Protein AF-A0A7G9NUW8-F1 (afdb_monomer_lite)

Radius of gyration: 14.77 Å; chains: 1; bounding box: 38×34×40 Å

Sequence (103 aa):
MNPTSTRQVTFRFKSKKVHRAMILIEGSGGWTRLLMMSTNHTGEWEIHQNLAAGVYRYRLHVDDGRCVLFHHAGQFRISNVENATKPLEIVLDSDRHAHFPWA

Secondary structure (DSSP, 8-state):
-----EEEEEEEEE-SS-SEEEEEEEETTS-EEEEEPEEETTTEEEEEEEEESEEEEEEEEEE-SS-EEEEEEEEEEE---TT--SPEEEEE-SS--------

pLDDT: mean 77.01, std 16.57, range [30.0, 93.75]

Str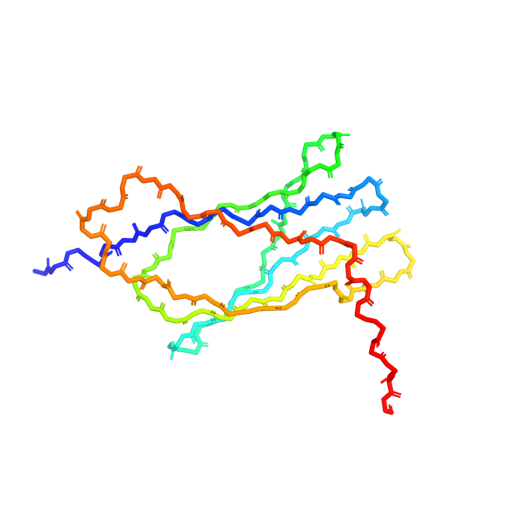ucture (mmCIF, N/CA/C/O backbone):
data_AF-A0A7G9NUW8-F1
#
_entry.id   AF-A0A7G9NUW8-F1
#
loop_
_atom_site.group_PDB
_atom_site.id
_atom_site.type_symbol
_atom_site.label_atom_id
_atom_site.label_alt_id
_atom_site.label_comp_id
_atom_site.label_asym_id
_atom_site.label_entity_id
_atom_site.label_seq_id
_atom_site.pdbx_PDB_ins_code
_atom_site.Cartn_x
_atom_site.Cartn_y
_atom_site.Cartn_z
_atom_site.occupancy
_atom_site.B_iso_or_equiv
_atom_site.auth_seq_id
_atom_site.auth_comp_id
_atom_site.auth_asym_id
_atom_site.auth_atom_id
_atom_site.pdbx_PDB_model_num
ATOM 1 N N . MET A 1 1 ? -25.944 7.954 16.663 1.00 38.81 1 MET A N 1
ATOM 2 C CA . MET A 1 1 ? -25.184 7.221 15.627 1.00 38.81 1 MET A CA 1
ATOM 3 C C . MET A 1 1 ? -23.716 7.338 15.990 1.00 38.81 1 MET A C 1
ATOM 5 O O . MET A 1 1 ? -23.247 8.461 16.109 1.00 38.81 1 MET A O 1
ATOM 9 N N . ASN A 1 2 ? -23.030 6.225 16.261 1.00 40.59 2 ASN A N 1
ATOM 10 C CA . ASN A 1 2 ? -21.592 6.260 16.540 1.00 40.59 2 ASN A CA 1
ATOM 11 C C . ASN A 1 2 ? -20.861 6.573 15.226 1.00 40.59 2 ASN A C 1
ATOM 13 O O . ASN A 1 2 ? -21.135 5.881 14.242 1.00 40.59 2 ASN A O 1
ATOM 17 N N . PRO A 1 3 ? -19.986 7.592 15.157 1.00 49.88 3 PRO A N 1
ATOM 18 C CA . PRO A 1 3 ? -19.165 7.785 13.975 1.00 49.88 3 PRO A CA 1
ATOM 19 C C . PRO A 1 3 ? -18.317 6.526 13.795 1.00 49.88 3 PRO A C 1
ATOM 21 O O . PRO A 1 3 ? -17.619 6.100 14.714 1.00 49.88 3 PRO A O 1
ATOM 24 N N . THR A 1 4 ? -18.413 5.892 12.629 1.00 61.41 4 THR A N 1
ATOM 25 C CA . THR A 1 4 ? -17.564 4.754 12.281 1.00 61.41 4 THR A CA 1
ATOM 26 C C . THR A 1 4 ? -16.126 5.259 12.254 1.00 61.41 4 THR A C 1
ATOM 28 O O . THR A 1 4 ? -15.708 5.881 11.283 1.00 61.41 4 THR A O 1
ATOM 31 N N . SER A 1 5 ? -15.393 5.084 13.352 1.00 75.56 5 SER A N 1
ATOM 32 C CA . SER A 1 5 ? -14.048 5.635 13.484 1.00 75.56 5 SER A CA 1
ATOM 33 C C . SER A 1 5 ? -13.132 5.015 12.421 1.00 75.56 5 SER A C 1
ATOM 35 O O . SER A 1 5 ? -13.002 3.790 12.329 1.00 75.56 5 SER A O 1
ATOM 37 N N . THR A 1 6 ? -12.559 5.858 11.558 1.00 82.81 6 THR A N 1
ATOM 38 C CA . THR A 1 6 ? -11.656 5.456 10.469 1.00 82.81 6 THR A CA 1
ATOM 39 C C . THR A 1 6 ? -10.217 5.800 10.809 1.00 82.81 6 THR A C 1
ATOM 41 O O . THR A 1 6 ? -9.949 6.866 11.358 1.00 82.81 6 THR A O 1
ATOM 44 N N . ARG A 1 7 ? -9.279 4.934 10.424 1.00 85.81 7 ARG A N 1
ATOM 45 C CA . ARG A 1 7 ? -7.840 5.148 10.569 1.00 85.81 7 ARG A CA 1
ATOM 46 C C . ARG A 1 7 ? -7.220 5.425 9.207 1.00 85.81 7 ARG A C 1
ATOM 48 O O . ARG A 1 7 ? -7.496 4.694 8.256 1.00 85.81 7 ARG A O 1
ATOM 55 N N . GLN A 1 8 ? -6.339 6.419 9.124 1.00 88.81 8 GLN A N 1
ATOM 56 C CA . GLN A 1 8 ? -5.507 6.597 7.939 1.00 88.81 8 GLN A CA 1
ATOM 57 C C . GLN A 1 8 ? -4.485 5.455 7.852 1.00 88.81 8 GLN A C 1
ATOM 59 O O . GLN A 1 8 ? -3.729 5.201 8.793 1.00 88.81 8 GLN A O 1
ATOM 64 N N . VAL A 1 9 ? -4.468 4.768 6.717 1.00 90.94 9 VAL A N 1
ATOM 65 C CA . VAL A 1 9 ? -3.490 3.747 6.352 1.00 90.94 9 VAL A CA 1
ATOM 66 C C . VAL A 1 9 ? -2.681 4.263 5.176 1.00 90.94 9 VAL A C 1
ATOM 68 O O . VAL A 1 9 ? -3.253 4.669 4.165 1.00 90.94 9 VAL A O 1
ATOM 71 N N . THR A 1 10 ? -1.363 4.241 5.306 1.00 92.62 10 THR A N 1
ATOM 72 C CA . THR A 1 10 ? -0.427 4.582 4.240 1.00 92.62 10 THR A CA 1
ATOM 73 C C . THR A 1 10 ? 0.203 3.300 3.727 1.00 92.62 10 THR A C 1
ATOM 75 O O . THR A 1 10 ? 0.846 2.581 4.488 1.00 92.62 10 THR A O 1
ATOM 78 N N . PHE A 1 11 ? 0.048 3.023 2.439 1.00 91.00 11 PHE A N 1
ATOM 79 C CA . PHE A 1 11 ? 0.813 1.978 1.768 1.00 91.00 11 PHE A CA 1
ATOM 80 C C . PHE A 1 11 ? 2.018 2.624 1.109 1.00 91.00 11 PHE A C 1
ATOM 82 O O . PHE A 1 11 ? 1.846 3.613 0.397 1.00 91.00 11 PHE A O 1
ATOM 89 N N . ARG A 1 12 ? 3.211 2.073 1.335 1.00 90.88 12 ARG A N 1
ATOM 90 C CA . ARG A 1 12 ? 4.455 2.554 0.730 1.00 90.88 12 ARG A CA 1
ATOM 91 C C . ARG A 1 12 ? 5.179 1.439 0.006 1.00 90.88 12 ARG A C 1
ATOM 93 O O . ARG A 1 12 ? 5.297 0.338 0.526 1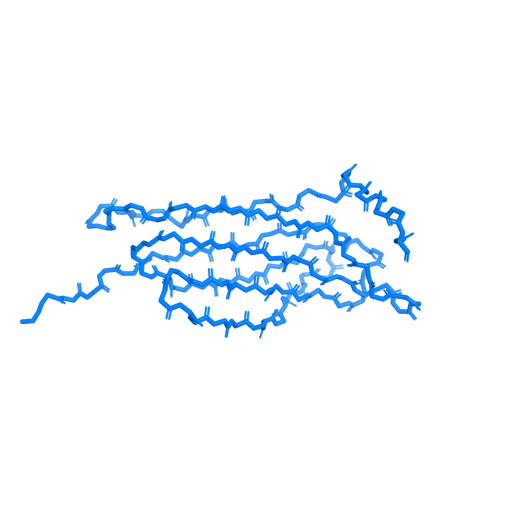.00 90.88 12 ARG A O 1
ATOM 100 N N . PHE A 1 13 ? 5.688 1.747 -1.173 1.00 87.62 13 PHE A N 1
ATOM 101 C CA . PHE A 1 13 ? 6.451 0.845 -2.025 1.00 87.62 13 PHE A CA 1
ATOM 102 C C . PHE A 1 13 ? 7.628 1.616 -2.624 1.00 87.62 13 PHE A C 1
ATOM 104 O O . PHE A 1 13 ? 7.462 2.760 -3.036 1.00 87.62 13 PHE A O 1
ATOM 111 N N . LYS A 1 14 ? 8.819 1.017 -2.699 1.00 87.88 14 LYS A N 1
ATOM 112 C CA . LYS A 1 14 ? 10.007 1.691 -3.242 1.00 87.88 14 LYS A CA 1
ATOM 113 C C . LYS A 1 14 ? 10.524 0.970 -4.479 1.00 87.88 14 LYS A C 1
ATOM 115 O O . LYS A 1 14 ? 10.980 -0.168 -4.404 1.00 87.88 14 LYS A O 1
ATOM 120 N N . SER A 1 15 ? 10.479 1.655 -5.619 1.00 83.75 15 SER A N 1
ATOM 121 C CA . SER A 1 15 ? 11.111 1.221 -6.860 1.00 83.75 15 SER A CA 1
ATOM 122 C C . SER A 1 15 ? 11.281 2.379 -7.841 1.00 83.75 15 SER A C 1
ATOM 124 O O . SER A 1 15 ? 10.340 3.113 -8.140 1.00 83.75 15 SER A O 1
ATOM 126 N N . LYS A 1 16 ? 12.488 2.485 -8.409 1.00 82.69 16 LYS A N 1
ATOM 127 C CA . LYS A 1 16 ? 12.817 3.407 -9.511 1.00 82.69 16 LYS A CA 1
ATOM 128 C C . LYS A 1 16 ? 12.574 2.810 -10.901 1.00 82.69 16 LYS A C 1
ATOM 130 O O . LYS A 1 16 ? 12.705 3.516 -11.890 1.00 82.69 16 LYS A O 1
ATOM 135 N N . LYS A 1 17 ? 12.288 1.506 -10.979 1.00 82.31 17 LYS A N 1
ATOM 136 C CA . LYS A 1 17 ? 12.129 0.760 -12.242 1.00 82.31 17 LYS A CA 1
ATOM 137 C C . LYS A 1 17 ? 10.667 0.610 -12.668 1.00 82.31 17 LYS A C 1
ATOM 139 O O . LYS A 1 17 ? 10.388 -0.010 -13.682 1.00 82.31 17 LYS A O 1
ATOM 144 N N . VAL A 1 18 ? 9.742 1.135 -11.871 1.00 82.75 18 VAL A N 1
ATOM 145 C CA . VAL A 1 18 ? 8.301 1.021 -12.088 1.00 82.75 18 VAL A CA 1
ATOM 146 C C . VAL A 1 18 ? 7.788 2.306 -12.727 1.00 82.75 18 VAL A C 1
ATOM 148 O O . VAL A 1 18 ? 8.198 3.398 -12.345 1.00 82.75 18 VAL A O 1
ATOM 151 N N . HIS A 1 19 ? 6.895 2.168 -13.703 1.00 84.00 19 HIS A N 1
ATOM 152 C CA . HIS A 1 19 ? 6.216 3.270 -14.384 1.00 84.00 19 HIS A CA 1
ATOM 153 C C . HIS A 1 19 ? 4.845 3.557 -13.767 1.00 84.00 19 HIS A C 1
ATOM 155 O O . HIS A 1 19 ? 4.394 4.702 -13.781 1.00 84.00 19 HIS A O 1
ATOM 161 N N . ARG A 1 20 ? 4.164 2.527 -13.244 1.00 87.50 20 ARG A N 1
ATOM 162 C CA . ARG A 1 20 ? 2.884 2.659 -12.532 1.00 87.50 20 ARG A CA 1
ATOM 163 C C . ARG A 1 20 ? 2.804 1.665 -11.383 1.00 87.50 20 ARG A C 1
ATOM 165 O O . ARG A 1 20 ? 3.155 0.503 -11.551 1.00 87.50 20 ARG A O 1
ATOM 172 N N . ALA A 1 21 ? 2.258 2.090 -10.250 1.00 89.00 21 ALA A N 1
ATOM 173 C CA . ALA A 1 21 ? 1.901 1.201 -9.151 1.00 89.00 21 ALA A CA 1
ATOM 174 C C . ALA A 1 21 ? 0.417 1.364 -8.801 1.00 89.00 21 ALA A C 1
ATOM 176 O O . ALA A 1 21 ? -0.107 2.478 -8.732 1.00 89.00 21 ALA A O 1
ATOM 177 N N . MET A 1 22 ? -0.265 0.243 -8.592 1.00 90.81 22 MET A N 1
ATOM 178 C CA . MET A 1 22 ? -1.666 0.181 -8.199 1.00 90.81 22 MET A CA 1
ATOM 179 C C . MET A 1 22 ? -1.825 -0.759 -7.014 1.00 90.81 22 MET A C 1
ATOM 181 O O . MET A 1 22 ? -1.251 -1.847 -6.995 1.00 90.81 22 MET A O 1
ATOM 185 N N . ILE A 1 23 ? -2.658 -0.375 -6.054 1.00 90.50 23 ILE A N 1
ATOM 186 C CA . ILE A 1 23 ? -3.028 -1.236 -4.941 1.00 90.50 23 ILE A CA 1
ATOM 187 C C . ILE A 1 23 ? -4.505 -1.602 -5.017 1.00 90.50 23 ILE A C 1
ATOM 189 O O . ILE A 1 23 ? -5.383 -0.746 -5.125 1.00 90.50 23 ILE A O 1
ATOM 193 N N . LEU A 1 24 ? -4.771 -2.899 -4.967 1.00 91.19 24 LEU A N 1
ATOM 194 C CA . LEU A 1 24 ? -6.088 -3.460 -4.741 1.00 91.19 24 LEU A CA 1
ATOM 195 C C . LEU A 1 24 ? -6.271 -3.645 -3.236 1.00 91.19 24 LEU A C 1
ATOM 197 O O . LEU A 1 24 ? -5.416 -4.250 -2.594 1.00 91.19 24 LEU A O 1
ATOM 201 N N . ILE A 1 25 ? -7.374 -3.156 -2.679 1.00 91.25 25 ILE A N 1
ATOM 202 C CA . ILE A 1 25 ? -7.736 -3.326 -1.270 1.00 91.25 25 ILE A CA 1
ATOM 203 C C . ILE A 1 25 ? -9.118 -3.969 -1.202 1.00 91.25 25 ILE A C 1
ATOM 205 O O . ILE A 1 25 ? -10.089 -3.420 -1.726 1.00 91.25 25 ILE A O 1
ATOM 209 N N . GLU A 1 26 ? -9.201 -5.108 -0.525 1.00 91.50 26 GLU A N 1
ATOM 210 C CA . GLU A 1 26 ? -10.412 -5.903 -0.337 1.00 91.50 26 GLU A CA 1
ATOM 211 C C . GLU A 1 26 ? -10.788 -5.952 1.142 1.00 91.50 26 GLU A C 1
ATOM 213 O O . GLU A 1 26 ? -9.950 -6.174 2.018 1.00 91.50 26 GLU A O 1
ATOM 218 N N . GLY A 1 27 ? -12.068 -5.754 1.420 1.00 87.62 27 GLY A N 1
ATOM 219 C CA . GLY A 1 27 ? -12.623 -5.728 2.758 1.00 87.62 27 GLY A CA 1
ATOM 220 C C . GLY A 1 27 ? -13.435 -6.924 3.181 1.00 87.62 27 GLY A C 1
ATOM 221 O O . GLY A 1 27 ? -14.037 -7.598 2.351 1.00 87.62 27 GLY A O 1
ATOM 222 N N . SER A 1 28 ? -13.610 -7.080 4.494 1.00 75.75 28 SER A N 1
ATOM 223 C CA . SER A 1 28 ? -14.519 -8.076 5.073 1.00 75.75 28 SER A CA 1
ATOM 224 C C . SER A 1 28 ? -15.986 -7.939 4.634 1.00 75.75 28 SER A C 1
ATOM 226 O O . SER A 1 28 ? -16.725 -8.911 4.716 1.00 75.75 28 SER A O 1
ATOM 228 N N . GLY A 1 29 ? -16.416 -6.766 4.157 1.00 75.06 29 GLY A N 1
ATOM 229 C CA . GLY A 1 29 ? -17.765 -6.535 3.619 1.00 75.06 29 GLY A CA 1
ATOM 230 C C . GLY A 1 29 ? -17.899 -6.750 2.108 1.00 75.06 29 GLY A C 1
ATOM 231 O O . GLY A 1 29 ? -18.861 -6.267 1.523 1.00 75.06 29 GLY A O 1
ATOM 232 N N . GLY A 1 30 ? -16.915 -7.375 1.452 1.00 72.00 30 GLY A N 1
ATOM 233 C CA . GLY A 1 30 ? -16.922 -7.592 0.000 1.00 72.00 30 GLY A CA 1
ATOM 234 C C . GLY A 1 30 ? -16.605 -6.346 -0.834 1.00 72.00 30 GLY A C 1
ATOM 235 O O . GLY A 1 30 ? -16.629 -6.411 -2.062 1.00 72.00 30 GLY A O 1
ATOM 236 N N . TRP A 1 31 ? -16.274 -5.209 -0.206 1.00 77.44 31 TRP A N 1
ATOM 237 C CA . TRP A 1 31 ? -15.808 -4.039 -0.951 1.00 77.44 31 TRP A CA 1
ATOM 238 C C . TRP A 1 31 ? -14.426 -4.312 -1.535 1.00 77.44 31 TRP A C 1
ATOM 240 O O . TRP A 1 31 ? -13.553 -4.865 -0.868 1.00 77.44 31 TRP A O 1
ATOM 250 N N . THR A 1 32 ? -14.219 -3.864 -2.767 1.00 86.50 32 THR A N 1
ATOM 251 C CA . THR A 1 32 ? -12.935 -3.944 -3.459 1.00 86.50 32 THR A CA 1
ATOM 252 C C . THR A 1 32 ? -12.650 -2.597 -4.107 1.00 86.50 32 THR A C 1
ATOM 254 O O . THR A 1 32 ? -13.532 -2.017 -4.740 1.00 86.50 32 THR A O 1
ATOM 257 N N . ARG A 1 33 ? -11.438 -2.067 -3.932 1.00 88.00 33 ARG A N 1
ATOM 258 C CA . ARG A 1 33 ? -10.991 -0.827 -4.583 1.00 88.00 33 ARG A CA 1
ATOM 259 C C . ARG A 1 33 ? -9.618 -1.026 -5.194 1.00 88.00 33 ARG A C 1
ATOM 261 O 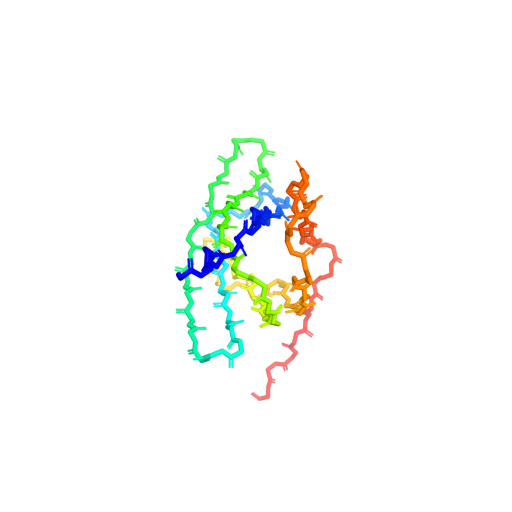O . ARG A 1 33 ? -8.705 -1.435 -4.486 1.00 88.00 33 ARG A O 1
ATOM 268 N N . LEU A 1 34 ? -9.481 -0.701 -6.476 1.00 89.06 34 LEU A N 1
ATOM 269 C CA . LEU A 1 34 ? -8.193 -0.571 -7.150 1.00 89.06 34 LEU A CA 1
ATOM 270 C C . LEU A 1 34 ? -7.828 0.911 -7.208 1.00 89.06 34 LEU A C 1
ATOM 272 O O . LEU A 1 34 ? -8.636 1.731 -7.643 1.00 89.06 34 LEU A O 1
ATOM 276 N N . LEU A 1 35 ? -6.637 1.257 -6.735 1.00 92.38 35 LEU A N 1
ATOM 277 C CA . LEU A 1 35 ? -6.219 2.640 -6.550 1.00 92.38 35 LEU A CA 1
ATOM 278 C C . LEU A 1 35 ? -4.807 2.842 -7.094 1.00 92.38 35 LEU A C 1
ATOM 280 O O . LEU A 1 35 ? -3.920 2.037 -6.821 1.00 92.38 35 LEU A O 1
ATOM 284 N N . MET A 1 36 ? -4.595 3.925 -7.837 1.00 91.94 36 MET A N 1
ATOM 285 C CA . MET A 1 36 ? -3.275 4.295 -8.346 1.00 91.94 36 MET A CA 1
ATOM 286 C C . MET A 1 36 ? -2.458 4.976 -7.246 1.00 91.94 36 MET A C 1
ATOM 288 O O . MET A 1 36 ? -2.962 5.867 -6.563 1.00 91.94 36 MET A O 1
ATOM 292 N N . MET A 1 37 ? -1.212 4.543 -7.070 1.00 93.25 37 MET A N 1
ATOM 293 C CA . MET A 1 37 ? -0.275 5.150 -6.126 1.00 93.25 37 MET A CA 1
ATOM 294 C C . MET A 1 37 ? 0.440 6.335 -6.777 1.00 93.25 37 MET A C 1
ATOM 296 O O . MET A 1 37 ? 0.713 6.322 -7.978 1.00 93.25 37 MET A O 1
ATOM 300 N N . SER A 1 38 ? 0.783 7.335 -5.970 1.00 91.88 38 SER A N 1
ATOM 301 C CA . SER A 1 38 ? 1.572 8.490 -6.401 1.00 91.88 38 SER A CA 1
ATOM 302 C C . SER A 1 38 ? 3.047 8.228 -6.138 1.00 91.88 38 SER A C 1
ATOM 304 O O . SER A 1 38 ? 3.386 7.733 -5.070 1.00 91.88 38 SER A O 1
ATOM 306 N N . THR A 1 39 ? 3.929 8.584 -7.073 1.00 90.25 39 THR A N 1
ATOM 307 C CA . THR A 1 39 ? 5.381 8.516 -6.858 1.00 90.25 39 THR A CA 1
ATOM 308 C C . THR A 1 39 ? 5.933 9.896 -6.526 1.00 90.25 39 THR A C 1
ATOM 310 O O . THR A 1 39 ? 5.631 10.868 -7.218 1.00 90.25 39 THR A O 1
ATOM 313 N N . ASN A 1 40 ? 6.807 9.992 -5.526 1.00 83.56 40 ASN A N 1
ATOM 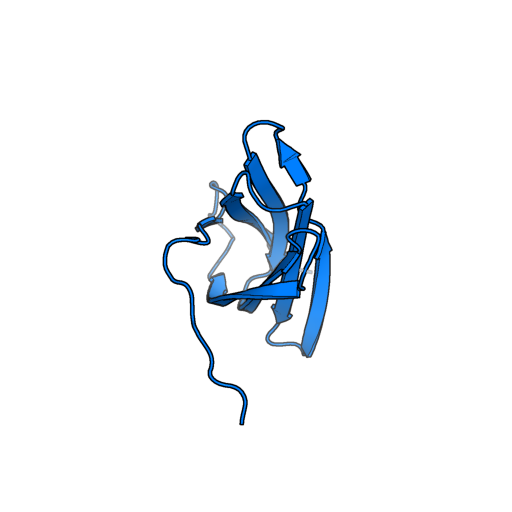314 C CA . ASN A 1 40 ? 7.794 11.065 -5.516 1.00 83.56 40 ASN A CA 1
ATOM 315 C C . ASN A 1 40 ? 8.860 10.691 -6.563 1.00 83.56 40 ASN A C 1
ATOM 317 O O . ASN A 1 40 ? 9.196 9.519 -6.719 1.00 83.56 40 ASN A O 1
ATOM 321 N N . HIS A 1 41 ? 9.384 11.624 -7.352 1.00 76.88 41 HIS A N 1
ATOM 322 C CA . HIS A 1 41 ? 10.310 11.315 -8.460 1.00 76.88 41 HIS A CA 1
ATOM 323 C C . HIS A 1 41 ? 11.622 10.607 -8.036 1.00 76.88 41 HIS A C 1
ATOM 325 O O . HIS A 1 41 ? 12.452 10.261 -8.873 1.00 76.88 41 HIS A O 1
ATOM 331 N N . THR A 1 42 ? 11.811 10.363 -6.737 1.00 84.06 42 THR A N 1
ATOM 332 C CA . THR A 1 42 ? 12.875 9.546 -6.148 1.00 84.06 42 THR A CA 1
ATOM 333 C C . THR A 1 42 ? 12.577 8.038 -6.117 1.00 84.06 42 THR A C 1
ATOM 335 O O . THR A 1 42 ? 13.453 7.261 -5.725 1.00 84.06 42 THR A O 1
ATOM 338 N N . GLY A 1 43 ? 11.400 7.611 -6.590 1.00 84.88 43 GLY A N 1
ATOM 339 C CA . GLY A 1 43 ? 11.002 6.205 -6.718 1.00 84.88 43 GLY A CA 1
ATOM 340 C C . GLY A 1 43 ? 10.297 5.641 -5.486 1.00 84.88 43 GLY A C 1
ATOM 341 O O . GLY A 1 43 ? 10.314 4.428 -5.283 1.00 84.88 43 GLY A O 1
ATOM 342 N N . GLU A 1 44 ? 9.723 6.492 -4.639 1.00 90.25 44 GLU A N 1
ATOM 343 C CA . GLU A 1 44 ? 8.865 6.065 -3.536 1.00 90.25 44 GLU A CA 1
ATOM 344 C C . GLU A 1 44 ? 7.416 6.313 -3.930 1.00 90.25 44 GLU A C 1
ATOM 346 O O . GLU A 1 44 ? 7.010 7.438 -4.221 1.00 90.25 44 GLU A O 1
ATOM 351 N N . TRP A 1 45 ? 6.657 5.229 -3.957 1.00 91.38 45 TRP A N 1
ATOM 352 C CA . TRP A 1 45 ? 5.251 5.186 -4.289 1.00 91.38 45 TRP A CA 1
ATOM 353 C C . TRP A 1 45 ? 4.449 5.115 -3.003 1.00 91.38 45 TRP A C 1
ATOM 355 O O . TRP A 1 45 ? 4.700 4.246 -2.165 1.00 91.38 45 TRP A O 1
ATOM 365 N N . GLU A 1 46 ? 3.446 5.971 -2.863 1.00 93.50 46 GLU A N 1
ATOM 366 C CA . GLU A 1 46 ? 2.561 5.946 -1.710 1.00 93.50 46 GLU A CA 1
ATOM 367 C C . GLU A 1 46 ? 1.101 6.227 -2.052 1.00 93.50 46 GLU A C 1
ATOM 369 O O . GLU A 1 46 ? 0.755 6.839 -3.066 1.00 93.50 46 GLU A O 1
ATOM 374 N N . ILE A 1 47 ? 0.224 5.736 -1.181 1.00 93.75 47 ILE A N 1
ATOM 375 C CA . ILE A 1 47 ? -1.186 6.101 -1.165 1.00 93.75 47 ILE A CA 1
ATOM 376 C C . ILE A 1 47 ? -1.724 6.064 0.260 1.00 93.75 47 ILE A C 1
ATOM 378 O O . ILE A 1 47 ? -1.396 5.171 1.044 1.00 93.75 47 ILE A O 1
ATOM 382 N N . HIS A 1 48 ? -2.597 7.020 0.571 1.00 93.12 48 HIS A N 1
ATOM 383 C CA . HIS A 1 48 ? -3.276 7.120 1.855 1.00 93.12 48 HIS A CA 1
ATOM 384 C C . HIS A 1 48 ? -4.751 6.751 1.714 1.00 93.12 48 HIS A C 1
ATOM 386 O O . HIS A 1 48 ? -5.428 7.222 0.801 1.00 93.12 48 HIS A O 1
ATOM 392 N N . GLN A 1 49 ? -5.264 5.933 2.630 1.00 91.50 49 GLN A N 1
ATOM 393 C CA . GLN A 1 49 ? -6.669 5.537 2.672 1.00 91.50 49 GLN A CA 1
ATOM 394 C C . GLN A 1 49 ? -7.218 5.606 4.091 1.00 91.50 49 GLN A C 1
ATOM 396 O O . GLN A 1 49 ? -6.627 5.059 5.015 1.00 91.50 49 GLN A O 1
ATOM 401 N N . ASN A 1 50 ? -8.380 6.234 4.257 1.00 89.44 50 ASN A N 1
ATOM 402 C CA . ASN A 1 50 ? -9.119 6.191 5.514 1.00 89.44 50 ASN A CA 1
ATOM 403 C C . ASN A 1 50 ? -9.981 4.930 5.530 1.00 89.44 50 ASN A C 1
ATOM 405 O O . ASN A 1 50 ? -10.947 4.815 4.775 1.00 89.44 50 ASN A O 1
ATOM 409 N N . LEU A 1 51 ? -9.602 3.971 6.369 1.00 87.62 51 LEU A N 1
ATOM 410 C CA . LEU A 1 51 ? -10.234 2.662 6.457 1.00 87.62 51 LEU A CA 1
ATOM 411 C C . LEU A 1 51 ? -10.872 2.492 7.838 1.00 87.62 51 LEU A C 1
ATOM 413 O O . LEU A 1 51 ? -10.279 2.847 8.856 1.00 87.62 51 LEU A O 1
ATOM 417 N N . ALA A 1 52 ? -12.096 1.973 7.879 1.00 86.88 52 ALA A N 1
ATOM 418 C CA . ALA A 1 52 ? -12.770 1.647 9.131 1.00 86.88 52 ALA A CA 1
ATOM 419 C C . ALA A 1 52 ? -12.066 0.489 9.863 1.00 86.88 52 ALA A C 1
ATOM 421 O O . ALA A 1 52 ? -11.215 -0.207 9.307 1.00 86.88 52 ALA A O 1
ATOM 422 N N . ALA A 1 53 ? -12.441 0.251 11.120 1.00 86.00 53 ALA A N 1
ATOM 423 C CA . ALA A 1 53 ? -12.068 -0.991 11.790 1.00 86.00 53 ALA A CA 1
ATOM 424 C C . ALA A 1 53 ? -12.553 -2.207 10.978 1.00 86.00 53 ALA A C 1
ATOM 426 O O . ALA A 1 53 ? -13.698 -2.250 10.530 1.00 86.00 53 ALA A O 1
ATOM 427 N N . GLY A 1 54 ? -11.687 -3.203 10.791 1.00 88.00 54 GLY A N 1
ATOM 428 C CA . GLY A 1 54 ? -11.989 -4.354 9.944 1.00 88.00 54 GLY A CA 1
ATOM 429 C C . GLY A 1 54 ? -10.764 -5.176 9.561 1.00 88.00 54 GLY A C 1
ATOM 430 O O . GLY A 1 54 ? -9.631 -4.856 9.928 1.00 88.00 54 GLY A O 1
ATOM 431 N N . VAL A 1 55 ? -11.002 -6.257 8.820 1.00 88.12 55 VAL A N 1
ATOM 432 C CA . VAL A 1 55 ? -9.955 -7.092 8.217 1.00 88.12 55 VAL A CA 1
ATOM 433 C C . VAL A 1 55 ? -9.872 -6.766 6.733 1.00 88.12 55 VAL A C 1
ATOM 435 O O . VAL A 1 55 ? -10.895 -6.717 6.048 1.00 88.12 55 VAL A O 1
ATOM 438 N N . TYR A 1 56 ? -8.648 -6.555 6.258 1.00 89.19 56 TYR A N 1
ATOM 439 C CA . TYR A 1 56 ? -8.358 -6.096 4.909 1.00 89.19 56 TYR A CA 1
ATOM 440 C C . TYR A 1 56 ? -7.315 -6.988 4.262 1.00 89.19 56 TYR A C 1
ATOM 442 O O . TYR A 1 56 ? -6.280 -7.270 4.868 1.00 89.19 56 TYR A O 1
ATOM 450 N N . ARG A 1 57 ? -7.556 -7.379 3.015 1.00 90.38 57 ARG A N 1
ATOM 451 C CA . ARG A 1 57 ? -6.536 -7.946 2.133 1.00 90.38 57 ARG A CA 1
ATOM 452 C C . ARG A 1 57 ? -6.088 -6.878 1.156 1.00 90.38 57 ARG A C 1
ATOM 454 O O . ARG A 1 57 ? -6.864 -5.994 0.798 1.00 90.38 57 ARG A O 1
ATOM 461 N N . TYR A 1 58 ? -4.841 -6.952 0.729 1.00 89.75 58 TYR A N 1
ATOM 462 C CA . TYR A 1 58 ? -4.325 -6.057 -0.290 1.00 89.75 58 TYR A CA 1
ATOM 463 C C . TYR A 1 58 ? -3.439 -6.798 -1.284 1.00 89.75 58 TYR A C 1
ATOM 465 O O . TYR A 1 58 ? -2.818 -7.810 -0.948 1.00 89.75 58 TYR A O 1
ATOM 473 N N . ARG A 1 59 ? -3.377 -6.270 -2.507 1.00 88.38 59 ARG A N 1
ATOM 474 C CA . ARG A 1 59 ? -2.480 -6.722 -3.575 1.00 88.38 59 ARG A CA 1
ATOM 475 C C . A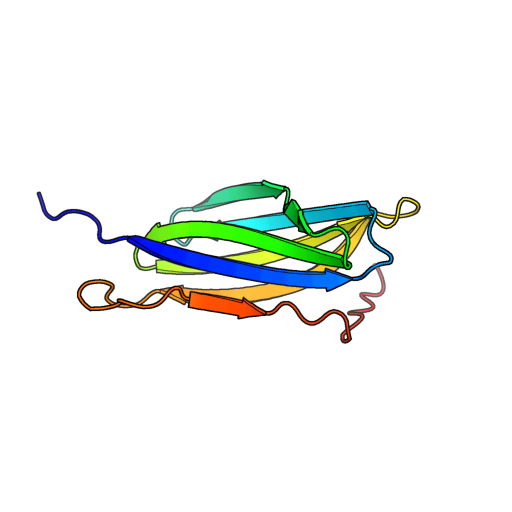RG A 1 59 ? -1.869 -5.521 -4.287 1.00 88.38 59 ARG A C 1
ATOM 477 O O . ARG A 1 59 ? -2.589 -4.618 -4.696 1.00 88.38 59 ARG A O 1
ATOM 484 N N . LEU A 1 60 ? -0.551 -5.516 -4.430 1.00 87.56 60 LEU A N 1
ATOM 485 C CA . LEU A 1 60 ? 0.209 -4.529 -5.182 1.00 87.56 60 LEU A CA 1
ATOM 486 C C . LEU A 1 60 ? 0.485 -5.063 -6.586 1.00 87.56 60 LEU A C 1
ATOM 488 O O . LEU A 1 60 ? 1.126 -6.104 -6.762 1.00 87.56 60 LEU A O 1
ATOM 492 N N . HIS A 1 61 ? 0.036 -4.298 -7.568 1.00 86.81 61 HIS A N 1
ATOM 493 C CA . HIS A 1 61 ? 0.318 -4.488 -8.978 1.00 86.81 61 HIS A CA 1
ATOM 494 C C . HIS A 1 61 ? 1.250 -3.371 -9.424 1.00 86.81 61 HIS A C 1
ATOM 496 O O . HIS A 1 61 ? 0.946 -2.195 -9.222 1.00 86.81 61 HIS A O 1
ATOM 502 N N . VAL A 1 62 ? 2.369 -3.720 -10.042 1.00 85.81 62 VAL A N 1
ATOM 503 C CA . VAL A 1 62 ? 3.288 -2.738 -10.617 1.00 85.81 62 VAL A CA 1
ATOM 504 C C . VAL A 1 62 ? 3.460 -3.009 -12.098 1.00 85.81 62 VAL A C 1
ATOM 506 O O . VAL A 1 62 ? 3.409 -4.151 -12.538 1.00 85.81 62 VAL A O 1
ATOM 509 N N . ASP A 1 63 ? 3.639 -1.951 -12.864 1.00 82.44 63 ASP A N 1
ATOM 510 C CA . ASP A 1 63 ? 3.895 -1.990 -14.295 1.00 82.44 63 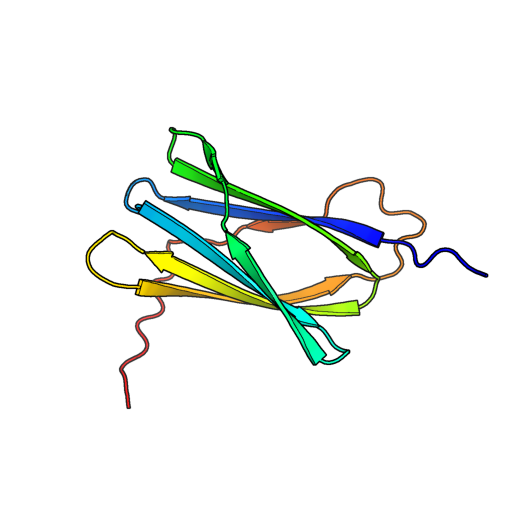ASP A CA 1
ATOM 511 C C . ASP A 1 63 ? 5.241 -1.309 -14.540 1.00 82.44 63 ASP A C 1
ATOM 513 O O . ASP A 1 63 ? 5.433 -0.150 -14.158 1.00 82.44 63 ASP A O 1
ATOM 517 N N . ASP A 1 64 ? 6.185 -2.039 -15.127 1.00 74.00 64 ASP A N 1
ATOM 518 C CA . ASP A 1 64 ? 7.519 -1.551 -15.495 1.00 74.00 64 ASP A CA 1
ATOM 519 C C . ASP A 1 64 ? 7.596 -1.057 -16.954 1.00 74.00 64 ASP A C 1
ATOM 521 O O . ASP A 1 64 ? 8.676 -0.769 -17.468 1.00 74.00 64 ASP A O 1
ATOM 525 N N . GLY A 1 65 ? 6.449 -0.951 -17.633 1.00 66.12 65 GLY A N 1
ATOM 526 C CA . GLY A 1 65 ? 6.341 -0.576 -19.040 1.00 66.12 65 GLY A CA 1
ATOM 527 C C . GLY A 1 65 ? 6.532 -1.743 -20.012 1.00 66.12 65 GLY A C 1
ATOM 528 O O . GLY A 1 65 ? 6.403 -1.540 -21.220 1.00 66.12 65 GLY A O 1
ATOM 529 N N . ARG A 1 66 ? 6.827 -2.953 -19.519 1.00 62.19 66 ARG A N 1
ATOM 530 C CA . ARG A 1 66 ? 6.918 -4.182 -20.324 1.00 62.19 66 ARG A CA 1
ATOM 531 C C . ARG A 1 66 ? 5.884 -5.215 -19.896 1.00 62.19 66 ARG A C 1
ATOM 533 O O . ARG A 1 66 ? 5.267 -5.827 -20.764 1.00 62.19 66 ARG A O 1
ATOM 540 N N . CYS A 1 67 ? 5.677 -5.380 -18.590 1.00 58.31 67 CYS A N 1
ATOM 541 C CA . CYS A 1 67 ? 4.719 -6.321 -18.018 1.00 58.31 67 CYS A CA 1
ATOM 542 C C . CYS A 1 67 ? 4.069 -5.759 -16.746 1.00 58.31 67 CYS A C 1
ATOM 544 O O . CYS A 1 67 ? 4.710 -5.085 -15.940 1.00 58.31 67 CYS A O 1
ATOM 546 N N . VAL A 1 68 ? 2.811 -6.142 -16.502 1.00 62.53 68 VAL A N 1
ATOM 547 C CA . VAL A 1 68 ? 2.195 -5.983 -15.178 1.00 62.53 68 VAL A CA 1
ATOM 548 C C . VAL A 1 68 ? 2.685 -7.123 -14.291 1.00 62.53 68 VAL A C 1
ATOM 550 O O . VAL A 1 68 ? 2.335 -8.284 -14.498 1.00 62.53 68 VAL A O 1
ATOM 553 N N . LEU A 1 69 ? 3.508 -6.793 -13.304 1.00 65.44 69 LEU A N 1
ATOM 554 C CA . LEU A 1 69 ? 4.051 -7.726 -12.331 1.00 65.44 69 LEU A CA 1
ATOM 555 C C . LEU A 1 69 ? 3.233 -7.657 -11.039 1.00 65.44 69 LEU A C 1
ATOM 557 O O . LEU A 1 69 ? 3.042 -6.594 -10.442 1.00 65.44 69 LEU A O 1
ATOM 561 N N . PHE A 1 70 ? 2.791 -8.817 -10.563 1.00 62.47 70 PHE A N 1
ATOM 562 C CA . PHE A 1 70 ? 2.327 -8.962 -9.188 1.00 62.47 70 PHE A CA 1
ATOM 563 C C . PHE A 1 70 ? 3.549 -8.929 -8.277 1.00 62.47 70 PHE A C 1
ATOM 565 O O . PHE A 1 70 ? 4.430 -9.772 -8.415 1.00 62.47 70 PHE A O 1
ATOM 572 N N . HIS A 1 71 ? 3.621 -7.951 -7.378 1.00 64.75 71 HIS A N 1
ATOM 573 C CA . HIS A 1 71 ? 4.787 -7.812 -6.502 1.00 64.75 71 HIS A CA 1
ATOM 574 C C . HIS A 1 71 ? 4.506 -8.242 -5.071 1.00 64.75 71 HIS A C 1
ATOM 576 O O . HIS A 1 71 ? 5.344 -8.888 -4.454 1.00 64.75 71 HIS A O 1
ATOM 582 N N . HIS A 1 72 ? 3.335 -7.905 -4.526 1.00 73.75 72 HIS A N 1
ATOM 583 C CA . HIS A 1 72 ? 3.095 -8.131 -3.107 1.00 73.75 72 HIS A CA 1
ATOM 584 C C . HIS A 1 72 ? 1.619 -8.367 -2.805 1.00 73.75 72 HIS A C 1
ATOM 586 O O . HIS A 1 72 ? 0.747 -7.714 -3.372 1.00 73.75 72 HIS A O 1
ATOM 592 N N . ALA A 1 73 ? 1.329 -9.267 -1.872 1.00 82.44 73 ALA A N 1
ATOM 593 C CA . ALA A 1 73 ? -0.007 -9.475 -1.336 1.00 82.44 73 ALA A CA 1
ATOM 594 C C . ALA A 1 73 ? 0.078 -9.679 0.174 1.00 82.44 73 ALA A C 1
ATOM 596 O O . ALA A 1 73 ? 1.063 -10.212 0.682 1.00 82.44 73 ALA A O 1
ATOM 597 N N . GLY A 1 74 ? -0.949 -9.258 0.899 1.00 83.12 74 GLY A N 1
ATOM 598 C CA . GLY A 1 74 ? -0.979 -9.438 2.342 1.00 83.12 74 GLY A CA 1
ATOM 599 C C . GLY A 1 74 ? -2.346 -9.177 2.942 1.00 83.12 74 GLY A C 1
ATOM 600 O O . GLY A 1 74 ? -3.303 -8.816 2.257 1.00 83.12 74 GLY A O 1
ATOM 601 N N . GLN A 1 75 ? -2.428 -9.366 4.253 1.00 86.06 75 GLN A N 1
ATOM 602 C CA . GLN A 1 75 ? -3.617 -9.088 5.041 1.00 86.06 75 GLN A CA 1
ATOM 603 C C . GLN A 1 75 ? -3.217 -8.295 6.284 1.00 86.06 75 GLN A C 1
ATOM 605 O O . GLN A 1 75 ? -2.186 -8.568 6.893 1.00 86.06 75 GLN A O 1
ATOM 610 N N . PHE A 1 76 ? -4.042 -7.332 6.676 1.00 83.00 76 PHE A N 1
ATOM 611 C CA . PHE A 1 76 ? -3.903 -6.615 7.938 1.00 83.00 76 PHE A CA 1
ATOM 612 C C . PHE A 1 76 ? -5.271 -6.419 8.592 1.00 83.00 76 PHE A C 1
ATOM 614 O O . PHE A 1 76 ? -6.324 -6.585 7.972 1.00 83.00 76 PHE A O 1
ATOM 621 N N . ARG A 1 77 ? -5.255 -6.088 9.882 1.00 85.12 77 ARG A N 1
ATOM 622 C CA . ARG A 1 77 ? -6.457 -5.796 10.661 1.00 85.12 77 ARG A CA 1
ATOM 623 C C . ARG A 1 77 ? -6.335 -4.410 11.270 1.00 85.12 77 ARG A C 1
ATOM 625 O O . ARG A 1 77 ? -5.334 -4.100 11.909 1.00 85.12 77 ARG A O 1
ATOM 632 N N . ILE A 1 78 ? -7.377 -3.606 11.109 1.00 81.38 78 ILE A N 1
ATOM 633 C CA . ILE A 1 78 ? -7.566 -2.375 11.867 1.00 81.38 78 ILE A CA 1
ATOM 634 C C . ILE A 1 78 ? -8.461 -2.722 13.053 1.00 81.38 78 ILE A C 1
ATOM 636 O O . ILE A 1 78 ? -9.628 -3.076 12.886 1.00 81.38 78 ILE A O 1
ATOM 640 N N . SER A 1 79 ? -7.886 -2.653 14.248 1.00 78.25 79 SER A N 1
ATOM 641 C CA . SER A 1 79 ? -8.606 -2.773 15.519 1.00 78.25 79 SER A CA 1
ATOM 642 C C . SER A 1 79 ? -8.927 -1.387 16.081 1.00 78.25 79 SER A C 1
ATOM 644 O O . SER A 1 79 ? -8.362 -0.404 15.608 1.00 78.25 79 SER A O 1
ATOM 646 N N . ASN A 1 80 ? -9.829 -1.356 17.071 1.00 64.69 80 ASN A N 1
ATOM 647 C CA . ASN A 1 80 ? -10.323 -0.194 17.822 1.00 64.69 80 ASN A CA 1
ATOM 648 C C . ASN A 1 80 ? -9.586 1.137 17.543 1.00 64.69 80 ASN A C 1
ATOM 650 O O . ASN A 1 80 ? -8.436 1.323 17.944 1.00 64.69 80 ASN A O 1
ATOM 654 N N . VAL A 1 81 ? -10.260 2.043 16.830 1.00 66.25 81 VAL A N 1
ATOM 655 C CA . VAL A 1 81 ? -9.656 3.245 16.227 1.00 66.25 81 VAL A CA 1
ATOM 656 C C . VAL A 1 81 ? -9.761 4.474 17.136 1.00 66.25 81 VAL A C 1
ATOM 658 O O . VAL A 1 81 ? -9.135 5.495 16.871 1.00 66.25 81 VAL A O 1
ATOM 661 N N . GLU A 1 82 ? -10.486 4.367 18.251 1.00 63.28 82 GLU A N 1
ATOM 662 C CA . GLU A 1 82 ? -10.796 5.477 19.166 1.00 63.28 82 GLU A CA 1
ATOM 663 C C . GLU A 1 82 ? -9.558 6.153 19.791 1.00 63.28 82 GLU A C 1
ATOM 665 O O . GLU A 1 82 ? -9.664 7.278 20.257 1.00 63.28 82 GLU A O 1
ATOM 670 N N . ASN A 1 83 ? -8.373 5.529 19.723 1.00 57.28 83 ASN A N 1
ATOM 671 C CA . ASN A 1 83 ? -7.104 6.091 20.216 1.00 57.28 83 ASN A CA 1
ATOM 672 C C . ASN A 1 83 ? -5.956 6.071 19.184 1.00 57.28 83 ASN A C 1
ATOM 674 O O . ASN A 1 83 ? -4.787 6.246 19.536 1.00 57.28 83 ASN A O 1
ATOM 678 N N . ALA A 1 84 ? -6.244 5.831 17.902 1.00 61.84 84 ALA A N 1
ATOM 679 C CA . ALA A 1 84 ? -5.206 5.736 16.878 1.00 61.84 84 ALA A CA 1
ATOM 680 C C . ALA A 1 84 ? -4.766 7.130 16.388 1.00 61.84 84 ALA A C 1
ATOM 682 O O . ALA A 1 84 ? -5.256 7.626 15.380 1.00 61.84 84 ALA A O 1
ATOM 683 N N . THR A 1 85 ? -3.804 7.752 17.073 1.00 66.50 85 THR A N 1
ATOM 684 C CA . THR A 1 85 ? -3.264 9.078 16.698 1.00 66.50 85 THR A CA 1
ATOM 685 C C . THR A 1 85 ? -2.230 9.035 15.571 1.00 66.50 85 THR A C 1
ATOM 687 O O . THR A 1 85 ? -1.883 10.072 15.012 1.00 66.50 85 THR A O 1
ATOM 690 N N . LYS A 1 86 ? -1.727 7.844 15.220 1.00 75.69 86 LYS A N 1
ATOM 691 C CA . LYS A 1 86 ? -0.714 7.653 14.174 1.00 75.69 86 LYS A CA 1
ATOM 692 C C . LYS A 1 86 ? -1.265 6.847 12.992 1.00 75.69 86 LYS A C 1
ATOM 694 O O . LYS A 1 86 ? -1.891 5.796 13.223 1.00 75.69 86 LYS A O 1
ATOM 699 N N . PRO A 1 87 ? -0.986 7.269 11.742 1.00 79.12 87 PRO A N 1
ATOM 700 C CA . PRO A 1 87 ? -1.280 6.468 10.561 1.00 79.12 87 PRO A CA 1
ATOM 701 C C . PRO A 1 87 ? -0.703 5.055 10.688 1.00 79.12 87 PRO A C 1
ATOM 703 O O . PRO A 1 87 ? 0.351 4.855 11.294 1.00 79.12 87 PRO A O 1
ATOM 706 N N . LEU A 1 88 ? -1.417 4.061 10.161 1.00 84.56 88 LEU A N 1
ATOM 707 C CA . LEU A 1 88 ? -0.865 2.716 10.007 1.00 84.56 88 LEU A CA 1
ATOM 708 C C . LEU A 1 88 ? -0.043 2.683 8.721 1.00 84.56 88 LEU A C 1
ATOM 710 O O . LEU A 1 88 ? -0.592 2.917 7.650 1.00 84.56 88 LEU A O 1
ATOM 714 N N . GLU A 1 89 ? 1.245 2.382 8.817 1.00 86.56 89 GLU A N 1
ATOM 715 C CA . GLU A 1 89 ? 2.104 2.243 7.645 1.00 86.56 89 GLU A CA 1
ATOM 716 C C . GLU A 1 89 ? 2.247 0.770 7.252 1.00 86.56 89 GLU A C 1
ATOM 718 O O . GLU A 1 89 ? 2.589 -0.074 8.080 1.00 86.56 89 GLU A O 1
ATOM 723 N N . ILE A 1 90 ? 1.974 0.473 5.983 1.00 83.81 90 ILE A N 1
ATOM 724 C CA . ILE A 1 90 ? 2.196 -0.828 5.359 1.00 83.81 90 ILE A CA 1
ATOM 725 C C . ILE A 1 90 ? 3.319 -0.655 4.338 1.00 83.81 90 ILE A C 1
ATOM 727 O O . ILE A 1 90 ? 3.107 -0.094 3.261 1.00 83.81 90 ILE A O 1
ATOM 731 N N . VAL A 1 91 ? 4.513 -1.127 4.688 1.00 84.75 91 VAL A N 1
ATOM 732 C CA . VAL A 1 91 ? 5.673 -1.128 3.791 1.00 84.75 91 VAL A CA 1
ATOM 733 C C . VAL A 1 91 ? 5.632 -2.389 2.933 1.00 84.75 91 VAL A C 1
ATOM 735 O O . VAL A 1 91 ? 5.571 -3.505 3.446 1.00 84.75 91 VAL A O 1
ATOM 738 N N . LEU A 1 92 ? 5.629 -2.190 1.622 1.00 81.00 92 LEU A N 1
ATOM 739 C CA . LEU A 1 92 ? 5.567 -3.215 0.591 1.00 81.00 92 LEU A CA 1
ATOM 740 C C . LEU A 1 92 ? 6.983 -3.401 0.058 1.00 81.00 92 LEU A C 1
ATOM 742 O O . LEU A 1 92 ? 7.465 -2.592 -0.738 1.00 81.00 92 LEU A O 1
ATOM 746 N N . ASP A 1 93 ? 7.667 -4.421 0.561 1.00 67.94 93 ASP A N 1
ATOM 747 C CA . ASP A 1 93 ? 9.044 -4.700 0.174 1.00 67.94 93 ASP A CA 1
ATOM 748 C C . ASP A 1 93 ? 9.093 -5.264 -1.257 1.00 67.94 93 ASP A C 1
ATOM 750 O O . ASP A 1 93 ? 8.318 -6.158 -1.610 1.00 67.94 93 ASP A O 1
ATOM 754 N N . SER A 1 94 ? 9.976 -4.709 -2.089 1.00 57.69 94 SER A N 1
ATOM 755 C CA . SER A 1 94 ? 10.201 -5.143 -3.471 1.00 57.69 94 SER A CA 1
ATOM 756 C C . SER A 1 94 ? 11.201 -6.298 -3.569 1.00 57.69 94 SER A C 1
ATOM 758 O O . SER A 1 94 ? 11.236 -6.975 -4.597 1.00 57.69 94 SER A O 1
ATOM 760 N N . ASP A 1 95 ? 11.946 -6.593 -2.497 1.00 49.25 95 ASP A N 1
ATOM 761 C CA . ASP A 1 95 ? 13.019 -7.596 -2.509 1.00 49.25 95 ASP A CA 1
ATOM 762 C C . ASP A 1 95 ? 12.516 -9.048 -2.462 1.00 49.25 95 ASP A C 1
ATOM 764 O O . ASP A 1 95 ? 13.291 -9.996 -2.610 1.00 49.25 95 ASP A O 1
ATOM 768 N N . ARG A 1 96 ? 11.202 -9.264 -2.338 1.00 46.81 96 ARG A N 1
ATOM 769 C CA . ARG A 1 96 ? 10.589 -10.576 -2.570 1.00 46.81 96 ARG A CA 1
ATOM 770 C C . ARG A 1 96 ? 9.906 -10.592 -3.927 1.00 46.81 96 ARG A C 1
ATOM 772 O O . ARG A 1 96 ? 8.690 -10.460 -4.020 1.00 46.81 96 ARG A O 1
ATOM 779 N N . HIS A 1 97 ? 10.690 -10.830 -4.978 1.00 41.56 97 HIS A N 1
ATOM 780 C CA . HIS A 1 97 ? 10.163 -11.368 -6.231 1.00 41.56 97 HIS A CA 1
ATOM 781 C C . HIS A 1 97 ? 9.451 -12.692 -5.919 1.00 41.56 97 HIS A C 1
ATOM 783 O O . HIS A 1 97 ? 10.071 -13.755 -5.875 1.00 41.56 97 HIS A O 1
ATOM 789 N N . ALA A 1 98 ? 8.143 -12.648 -5.682 1.00 39.72 98 ALA A N 1
ATOM 790 C CA . ALA A 1 98 ? 7.332 -13.847 -5.710 1.00 39.72 98 ALA A CA 1
ATOM 791 C C . ALA A 1 98 ? 7.222 -14.277 -7.180 1.00 39.72 98 ALA A C 1
ATOM 793 O O . ALA A 1 98 ? 6.304 -13.888 -7.898 1.00 39.72 98 ALA A O 1
ATOM 794 N N . HIS A 1 99 ? 8.212 -15.042 -7.648 1.00 34.16 99 HIS A N 1
ATOM 795 C CA . HIS A 1 99 ? 8.076 -15.843 -8.856 1.00 34.16 99 HIS A CA 1
ATOM 796 C C . HIS A 1 99 ? 6.950 -16.844 -8.595 1.00 34.16 99 HIS A C 1
ATOM 798 O O . HIS A 1 99 ? 7.159 -17.875 -7.961 1.00 34.16 99 HIS A O 1
ATOM 804 N N . PHE A 1 100 ? 5.742 -16.522 -9.045 1.00 37.03 100 PHE A N 1
ATOM 805 C CA . PHE A 1 100 ? 4.692 -17.516 -9.191 1.00 37.03 100 PHE A CA 1
ATOM 806 C C . PHE A 1 100 ? 4.891 -18.165 -10.562 1.00 37.03 100 PHE A C 1
ATOM 808 O O . PHE A 1 100 ? 4.650 -17.493 -11.569 1.00 37.03 100 PHE A O 1
ATOM 815 N N . PRO A 1 101 ? 5.374 -19.419 -10.643 1.00 30.00 101 PRO A N 1
ATOM 816 C CA . PRO A 1 101 ? 5.276 -20.162 -11.886 1.00 30.00 101 PRO A CA 1
ATOM 817 C C . PRO A 1 101 ? 3.787 -20.290 -12.207 1.00 30.00 101 PRO A C 1
ATOM 819 O O . PRO A 1 101 ? 2.993 -20.717 -11.366 1.00 30.00 101 PRO A O 1
ATOM 822 N N . TRP A 1 102 ? 3.398 -19.822 -13.386 1.00 36.66 102 TRP A N 1
ATOM 823 C CA . TRP A 1 102 ? 2.039 -19.975 -13.885 1.00 36.66 102 TRP A CA 1
ATOM 824 C C . TRP A 1 102 ? 1.746 -21.475 -14.013 1.00 36.66 102 TRP A C 1
ATOM 826 O O . TRP A 1 102 ? 2.613 -22.233 -14.455 1.00 36.66 102 TRP A O 1
ATOM 836 N N . ALA A 1 103 ? 0.554 -21.877 -13.569 1.00 34.91 103 ALA A N 1
ATOM 837 C CA . ALA A 1 103 ? -0.044 -23.160 -13.922 1.00 34.91 103 ALA A CA 1
ATOM 838 C C . ALA A 1 103 ? -0.427 -23.176 -15.407 1.00 34.91 103 ALA A C 1
ATOM 840 O O . ALA A 1 103 ? -0.748 -22.082 -15.932 1.00 34.91 103 ALA A O 1
#

Foldseek 3Di:
DDPQQWAKAKEKEFDQQFPWKWKWKAFPVRDIDIGTWDDDNNRMTMDIDTGGFGKMKMWMWTHSPPDTAGQDIDIDGDPDRVPPPDHHYHYRYRVDPPPDDDD